Protein AF-A0A4S4E242-F1 (afdb_monomer_lite)

Structure (mmCIF, N/CA/C/O backbone):
data_AF-A0A4S4E242-F1
#
_entry.id   AF-A0A4S4E242-F1
#
loop_
_atom_site.group_PDB
_atom_site.id
_atom_site.type_symbol
_atom_site.label_atom_id
_atom_site.label_alt_id
_atom_site.label_comp_id
_atom_site.label_asym_id
_atom_site.label_entity_id
_atom_site.label_seq_id
_atom_site.pdbx_PDB_ins_code
_atom_site.Cartn_x
_atom_site.Cartn_y
_atom_site.Cartn_z
_atom_site.occupancy
_atom_site.B_iso_or_equiv
_atom_site.auth_seq_id
_atom_site.auth_comp_id
_atom_site.auth_asym_id
_atom_site.auth_atom_id
_atom_site.pdbx_PDB_model_num
ATOM 1 N N . MET A 1 1 ? -2.702 -24.642 8.932 1.00 32.56 1 MET A N 1
ATOM 2 C CA . MET A 1 1 ? -3.676 -24.188 7.920 1.00 32.56 1 MET A CA 1
ATOM 3 C C . MET A 1 1 ? -3.025 -24.317 6.558 1.00 32.56 1 MET A C 1
ATOM 5 O O . MET A 1 1 ? -1.928 -23.805 6.384 1.00 32.56 1 MET A O 1
ATOM 9 N N . TYR A 1 2 ? -3.635 -25.085 5.658 1.00 23.77 2 TYR A N 1
ATOM 10 C CA . TYR A 1 2 ? -3.209 -25.211 4.265 1.00 23.77 2 TYR A CA 1
ATOM 11 C C . TYR A 1 2 ? -4.000 -24.171 3.473 1.00 23.77 2 TYR A C 1
ATOM 13 O O . TYR A 1 2 ? -5.225 -24.256 3.424 1.00 23.77 2 TYR A O 1
ATOM 21 N N . PHE A 1 3 ? -3.320 -23.184 2.903 1.00 36.06 3 PHE A N 1
ATOM 22 C CA . PHE A 1 3 ? -3.942 -22.245 1.977 1.00 36.06 3 PHE A CA 1
ATOM 23 C C . PHE A 1 3 ? -4.037 -22.938 0.614 1.00 36.06 3 PHE A C 1
ATOM 25 O O . PHE A 1 3 ? -3.031 -23.424 0.093 1.00 36.06 3 PHE A O 1
ATOM 32 N N . GLY A 1 4 ? -5.253 -23.065 0.076 1.00 30.62 4 GLY A N 1
ATOM 33 C CA . GLY A 1 4 ? -5.456 -23.558 -1.287 1.00 30.62 4 GLY A CA 1
ATOM 34 C C . GLY A 1 4 ? -4.787 -22.627 -2.309 1.00 30.62 4 GLY A C 1
ATOM 35 O O . GLY A 1 4 ? -4.577 -21.451 -2.006 1.00 30.62 4 GLY A O 1
ATOM 36 N N . PRO A 1 5 ? -4.425 -23.126 -3.504 1.00 30.02 5 PRO A N 1
ATOM 37 C CA . PRO A 1 5 ? -3.738 -22.316 -4.502 1.00 30.02 5 PRO A CA 1
ATOM 38 C C . PRO A 1 5 ? -4.602 -21.102 -4.898 1.00 30.02 5 PRO A C 1
ATOM 40 O O . PRO A 1 5 ? -5.803 -21.272 -5.136 1.00 30.02 5 PRO A O 1
ATOM 43 N N . PRO A 1 6 ? -4.022 -19.889 -4.966 1.00 35.38 6 PRO A N 1
ATOM 44 C CA . PRO A 1 6 ? -4.751 -18.680 -5.338 1.00 35.38 6 PRO A CA 1
ATOM 45 C C . PRO A 1 6 ? -5.321 -18.803 -6.757 1.00 35.38 6 PRO A C 1
ATOM 47 O O . PRO A 1 6 ? -4.651 -19.290 -7.671 1.00 35.38 6 PRO A O 1
ATOM 50 N N . LYS A 1 7 ? -6.570 -18.367 -6.950 1.00 34.56 7 LYS A N 1
ATOM 51 C CA . LYS A 1 7 ? -7.233 -18.339 -8.262 1.00 34.56 7 LYS A CA 1
ATOM 52 C C . LYS A 1 7 ? -6.960 -16.998 -8.940 1.00 34.56 7 LYS A C 1
ATOM 54 O O . LYS A 1 7 ? -7.638 -16.018 -8.674 1.00 34.56 7 LYS A O 1
ATOM 59 N N . VAL A 1 8 ? -5.965 -16.932 -9.817 1.00 30.89 8 VAL A N 1
ATOM 60 C CA . VAL A 1 8 ? -5.626 -15.692 -10.536 1.00 30.89 8 VAL A CA 1
ATOM 61 C C . VAL A 1 8 ? -6.742 -15.334 -11.531 1.00 30.89 8 VAL A C 1
ATOM 63 O O . VAL A 1 8 ? -7.076 -16.140 -12.397 1.00 30.89 8 VAL A O 1
ATOM 66 N N . ILE A 1 9 ? -7.326 -14.137 -11.408 1.00 35.25 9 ILE A N 1
ATOM 67 C CA . ILE A 1 9 ? -8.249 -13.542 -12.390 1.00 35.25 9 ILE A CA 1
ATOM 68 C C . ILE A 1 9 ? -7.475 -12.461 -13.150 1.00 35.25 9 ILE A C 1
ATOM 70 O O . ILE A 1 9 ? -6.857 -11.600 -12.542 1.00 35.25 9 ILE A O 1
ATOM 74 N N . ILE A 1 10 ? -7.475 -12.509 -14.479 1.00 33.28 10 ILE A N 1
ATOM 75 C CA . ILE A 1 10 ? -6.698 -11.585 -15.316 1.00 33.28 10 ILE A CA 1
ATOM 76 C C . ILE A 1 10 ? -7.466 -10.263 -15.451 1.00 33.28 10 ILE A C 1
ATOM 78 O O . ILE A 1 10 ? -8.589 -10.254 -15.953 1.00 33.28 10 ILE A O 1
ATOM 82 N N . LEU A 1 11 ? -6.859 -9.151 -15.030 1.00 35.91 11 LEU A N 1
ATOM 83 C CA . LEU A 1 11 ? -7.280 -7.791 -15.379 1.00 35.91 11 LEU A CA 1
ATOM 84 C C . LEU A 1 11 ? -6.125 -7.134 -16.153 1.00 35.91 11 LEU A C 1
ATOM 86 O O . LEU A 1 11 ? -4.988 -7.181 -15.702 1.00 35.91 11 LEU A O 1
ATOM 90 N N . ASP A 1 12 ? -6.404 -6.567 -17.322 1.00 38.12 12 ASP A N 1
ATOM 91 C CA . ASP A 1 12 ? -5.432 -5.957 -18.248 1.00 38.12 12 ASP A CA 1
ATOM 92 C C . ASP A 1 12 ? -5.400 -4.439 -17.956 1.00 38.12 12 ASP A C 1
ATOM 94 O O . ASP A 1 12 ? -6.453 -3.810 -18.128 1.00 38.12 12 ASP A O 1
ATOM 98 N N . PRO A 1 13 ? -4.327 -3.849 -17.363 1.00 47.50 13 PRO A N 1
ATOM 99 C CA . PRO A 1 13 ? -3.034 -3.634 -18.043 1.00 47.50 13 PRO A CA 1
ATOM 100 C C . PRO A 1 13 ? -1.782 -3.659 -17.116 1.00 47.50 13 PRO A C 1
ATOM 102 O O . PRO A 1 13 ? -1.701 -2.907 -16.140 1.00 47.50 13 PRO A O 1
ATOM 105 N N . SER A 1 14 ? -0.744 -4.451 -17.417 1.00 52.75 14 SER A N 1
ATOM 106 C CA . SER A 1 14 ? 0.554 -4.284 -16.729 1.00 52.75 14 SER A CA 1
ATOM 107 C C . SER A 1 14 ? 1.374 -3.137 -17.316 1.00 52.75 14 SER A C 1
ATOM 109 O O . SER A 1 14 ? 1.283 -2.821 -18.500 1.00 52.75 14 SER A O 1
ATOM 111 N N . LEU A 1 15 ? 2.196 -2.520 -16.468 1.00 60.75 15 LEU A N 1
ATOM 112 C CA . LEU A 1 15 ? 3.118 -1.447 -16.825 1.00 60.75 15 LEU A CA 1
ATOM 113 C C . LEU A 1 15 ? 4.521 -1.900 -16.401 1.00 60.75 15 LEU A C 1
ATOM 115 O O . LEU A 1 15 ? 4.711 -2.295 -15.245 1.00 60.75 15 LEU A O 1
ATOM 119 N N . HIS A 1 16 ? 5.488 -1.853 -17.319 1.00 67.75 16 HIS A N 1
ATOM 120 C CA . HIS A 1 16 ? 6.906 -2.134 -17.051 1.00 67.75 16 HIS A CA 1
ATOM 121 C C . HIS A 1 16 ? 7.755 -0.890 -17.306 1.00 67.75 16 HIS A C 1
ATOM 123 O O . HIS A 1 16 ? 7.412 -0.063 -18.150 1.00 67.75 16 HIS A O 1
ATOM 129 N N . LEU A 1 17 ? 8.864 -0.739 -16.576 1.00 66.19 17 LEU A N 1
ATOM 130 C CA . LEU A 1 17 ? 9.788 0.371 -16.802 1.00 66.19 17 LEU A CA 1
ATOM 131 C C . LEU A 1 17 ? 10.860 -0.051 -17.809 1.00 66.19 17 LEU A C 1
ATOM 133 O O . LEU A 1 17 ? 11.724 -0.867 -17.493 1.00 66.19 17 LEU A O 1
ATOM 137 N N . GLY A 1 18 ? 10.810 0.522 -19.008 1.00 73.56 18 GLY A N 1
ATOM 138 C CA . GLY A 1 18 ? 11.847 0.389 -20.022 1.00 73.56 18 GLY A CA 1
ATOM 139 C C . GLY A 1 18 ? 12.988 1.382 -19.796 1.00 73.56 18 GLY A C 1
ATOM 140 O O . GLY A 1 18 ? 12.765 2.510 -19.350 1.00 73.56 18 GLY A O 1
ATOM 141 N N . VAL A 1 19 ? 14.212 0.959 -20.120 1.00 80.06 19 VAL A N 1
ATOM 142 C CA . VAL A 1 19 ? 15.430 1.778 -20.038 1.00 80.06 19 VAL A CA 1
ATOM 143 C C . VAL A 1 19 ? 16.134 1.757 -21.391 1.00 80.06 19 VAL A C 1
ATOM 145 O O . VAL A 1 19 ? 16.350 0.686 -21.955 1.00 80.06 19 VAL A O 1
ATOM 148 N N . ILE A 1 20 ? 16.490 2.932 -21.905 1.00 83.25 20 ILE A N 1
ATOM 149 C CA . ILE A 1 20 ? 17.335 3.109 -23.093 1.00 83.25 20 ILE A CA 1
ATOM 150 C C . ILE A 1 20 ? 18.605 3.835 -22.662 1.00 83.25 20 ILE A C 1
ATOM 152 O O . ILE A 1 20 ? 18.527 4.857 -21.979 1.00 83.25 20 ILE A O 1
ATOM 156 N N . GLU A 1 21 ? 19.761 3.316 -23.064 1.00 88.69 21 GLU A N 1
ATOM 157 C CA . GLU A 1 21 ? 21.037 4.026 -22.965 1.00 88.69 21 GLU A CA 1
ATOM 158 C C . GLU A 1 21 ? 21.240 4.875 -24.223 1.00 88.69 21 GLU A C 1
ATOM 160 O O . GLU A 1 21 ? 21.059 4.396 -25.342 1.00 88.69 21 GLU A O 1
ATOM 165 N N . ASN A 1 22 ? 21.581 6.145 -24.028 1.00 86.50 22 ASN A N 1
ATOM 166 C CA . ASN A 1 22 ? 21.815 7.114 -25.089 1.00 86.50 22 ASN A CA 1
ATOM 167 C C . ASN A 1 22 ? 23.319 7.243 -25.378 1.00 86.50 22 ASN A C 1
ATOM 169 O O . ASN A 1 22 ? 24.157 7.028 -24.499 1.00 86.50 22 ASN A O 1
ATOM 173 N N . ASP A 1 23 ? 23.663 7.681 -26.591 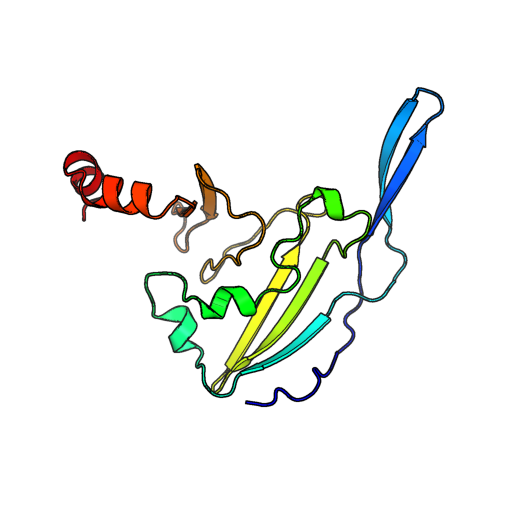1.00 91.75 23 ASP A N 1
ATOM 174 C CA . ASP A 1 23 ? 25.056 7.836 -27.047 1.00 91.75 23 ASP A CA 1
ATOM 175 C C . ASP A 1 23 ? 25.884 8.839 -26.215 1.00 91.75 23 ASP A C 1
ATOM 177 O O . ASP A 1 23 ? 27.114 8.829 -26.252 1.00 91.75 23 ASP A O 1
ATOM 181 N N . ASP A 1 24 ? 25.227 9.715 -25.454 1.00 92.00 24 ASP A N 1
ATOM 182 C CA . ASP A 1 24 ? 25.848 10.712 -24.577 1.00 92.00 24 ASP A CA 1
ATOM 183 C C . ASP A 1 24 ? 26.086 10.209 -23.138 1.00 92.00 24 ASP A C 1
ATOM 185 O O . ASP A 1 24 ? 26.376 11.008 -22.245 1.00 92.00 24 ASP A O 1
ATOM 189 N N . ASN A 1 25 ? 25.997 8.892 -22.909 1.00 86.56 25 ASN A N 1
ATOM 190 C CA . ASN A 1 25 ? 26.047 8.233 -21.597 1.00 86.56 25 ASN A CA 1
ATOM 191 C C . ASN A 1 25 ? 24.900 8.622 -20.646 1.00 86.56 25 ASN A C 1
ATOM 193 O O . ASN A 1 25 ? 25.022 8.452 -19.429 1.00 86.56 25 ASN A O 1
ATOM 197 N N . THR A 1 26 ? 23.786 9.146 -21.160 1.00 78.62 26 THR A N 1
ATOM 198 C CA . THR A 1 26 ? 22.559 9.312 -20.371 1.00 78.62 26 THR A CA 1
ATOM 199 C C . THR A 1 26 ? 21.637 8.101 -20.520 1.00 78.62 26 THR A C 1
ATOM 201 O O . THR A 1 26 ? 21.751 7.322 -21.464 1.00 78.62 26 THR A O 1
ATOM 204 N N . SER A 1 27 ? 20.702 7.931 -19.583 1.00 83.19 27 SER A N 1
ATOM 205 C CA . SER A 1 27 ? 19.647 6.918 -19.684 1.00 83.19 27 SER A CA 1
ATOM 206 C C . SER A 1 27 ? 18.279 7.587 -19.755 1.00 83.19 27 SER A C 1
ATOM 208 O O . SER A 1 27 ? 17.995 8.527 -19.011 1.00 83.19 27 SER A O 1
ATOM 210 N N . SER A 1 28 ? 17.416 7.097 -20.638 1.00 76.06 28 SER A N 1
ATOM 211 C CA . SER A 1 28 ? 16.010 7.491 -20.731 1.00 76.06 28 SER A CA 1
ATOM 212 C C . SER A 1 28 ? 15.109 6.366 -20.237 1.00 76.06 28 SER A C 1
ATOM 214 O O . SER A 1 28 ? 15.335 5.196 -20.541 1.00 76.06 28 SER A O 1
ATOM 216 N N . PHE A 1 29 ? 14.082 6.736 -19.475 1.00 76.00 29 PHE A N 1
ATOM 217 C CA . PHE A 1 29 ? 13.099 5.812 -18.919 1.00 76.00 29 PHE A CA 1
ATOM 218 C C . PHE A 1 29 ? 11.757 6.020 -19.611 1.00 76.00 29 PHE A C 1
ATOM 220 O O . PHE A 1 29 ? 11.341 7.160 -19.824 1.00 76.00 29 PHE A O 1
ATOM 227 N N . PHE A 1 30 ? 11.065 4.935 -19.938 1.00 71.69 30 PHE A N 1
ATOM 228 C CA . PHE A 1 30 ? 9.721 4.985 -20.507 1.00 71.69 30 PHE A CA 1
ATOM 229 C C . PHE A 1 30 ? 8.851 3.886 -19.906 1.00 71.69 30 PHE A C 1
ATOM 231 O O . PHE A 1 30 ? 9.350 2.871 -19.426 1.00 71.69 30 PHE A O 1
ATOM 238 N N . VAL A 1 31 ? 7.539 4.094 -19.920 1.00 74.81 31 VAL A N 1
ATOM 239 C CA . VAL A 1 31 ? 6.586 3.065 -19.507 1.00 74.81 31 VAL A CA 1
ATOM 240 C C . VAL A 1 31 ? 6.258 2.217 -20.729 1.00 74.81 31 VAL A C 1
ATOM 242 O O . VAL A 1 31 ? 5.745 2.734 -21.720 1.00 74.81 31 VAL A O 1
ATOM 245 N N . ASP A 1 32 ? 6.595 0.933 -20.669 1.00 71.62 32 ASP A N 1
ATOM 246 C CA . ASP A 1 32 ? 6.253 -0.037 -21.701 1.00 71.62 32 ASP A CA 1
ATOM 247 C C . ASP A 1 32 ? 4.830 -0.563 -21.462 1.00 71.62 32 ASP A C 1
ATOM 249 O O . ASP A 1 32 ? 4.572 -1.302 -20.507 1.00 71.62 32 ASP A O 1
ATOM 253 N N . CYS A 1 33 ? 3.905 -0.148 -22.329 1.00 69.19 33 CYS A N 1
ATOM 254 C CA . CYS A 1 33 ? 2.504 -0.569 -22.342 1.00 69.19 33 CYS A CA 1
ATOM 255 C C . CYS A 1 33 ? 2.310 -1.699 -23.366 1.00 69.19 33 CYS A C 1
ATOM 257 O O . CYS A 1 33 ? 1.629 -1.528 -24.376 1.00 69.19 33 CYS A O 1
ATOM 259 N N . ASN A 1 34 ? 2.945 -2.846 -23.135 1.00 67.94 34 ASN A N 1
ATOM 260 C CA . ASN A 1 34 ? 2.978 -3.970 -24.079 1.00 67.94 34 ASN A CA 1
ATOM 261 C C . ASN A 1 34 ? 1.806 -4.964 -23.936 1.00 67.94 34 ASN A C 1
ATOM 263 O O . ASN A 1 34 ? 1.879 -6.063 -24.487 1.00 67.94 34 ASN A O 1
ATOM 267 N N . ASN A 1 35 ? 0.745 -4.610 -23.199 1.00 63.38 35 ASN A N 1
ATOM 268 C CA . ASN A 1 35 ? -0.361 -5.509 -22.833 1.00 63.38 35 ASN A CA 1
ATOM 269 C C . ASN A 1 35 ? 0.109 -6.844 -22.207 1.00 63.38 35 ASN A C 1
ATOM 271 O O . ASN A 1 35 ? -0.563 -7.868 -22.336 1.00 63.38 35 ASN A O 1
ATOM 275 N N . ALA A 1 36 ? 1.276 -6.875 -21.550 1.00 62.31 36 ALA A N 1
ATOM 276 C CA . ALA A 1 36 ? 1.659 -8.027 -20.742 1.00 62.31 36 ALA A CA 1
ATOM 277 C C . ALA A 1 36 ? 0.745 -8.146 -19.509 1.00 62.31 36 ALA A C 1
ATOM 279 O O . ALA A 1 36 ? 0.136 -7.168 -19.065 1.00 62.31 36 ALA A O 1
ATOM 280 N N . GLU A 1 37 ? 0.673 -9.347 -18.938 1.00 56.34 37 GLU A N 1
ATOM 281 C CA . GLU A 1 37 ? -0.236 -9.685 -17.838 1.00 56.34 37 GLU A CA 1
ATOM 282 C C . GLU A 1 37 ? 0.011 -8.834 -16.580 1.00 56.34 37 GLU A C 1
ATOM 284 O O . GLU A 1 37 ? 1.139 -8.733 -16.088 1.00 56.34 37 GLU A O 1
ATOM 289 N N . ALA A 1 38 ? -1.047 -8.225 -16.029 1.00 63.75 38 ALA A N 1
ATOM 290 C CA . ALA A 1 38 ? -0.964 -7.520 -14.751 1.00 63.75 38 ALA A CA 1
ATOM 291 C C . ALA A 1 38 ? -0.815 -8.503 -13.591 1.00 63.75 38 ALA A C 1
ATOM 293 O O . ALA A 1 38 ? -1.379 -9.599 -13.591 1.00 63.75 38 ALA A O 1
ATOM 294 N N . HIS A 1 39 ? -0.092 -8.083 -12.553 1.00 72.06 39 HIS A N 1
ATOM 295 C CA . HIS A 1 39 ? 0.031 -8.890 -11.350 1.00 72.06 39 HIS A CA 1
ATOM 296 C C . HIS A 1 39 ? -1.246 -8.756 -10.517 1.00 72.06 39 HIS A C 1
ATOM 298 O O . HIS A 1 39 ? -1.403 -7.830 -9.718 1.00 72.06 39 HIS A O 1
ATOM 304 N N . PHE A 1 40 ? -2.166 -9.690 -10.742 1.00 75.56 40 PHE A N 1
ATOM 305 C CA . PHE A 1 40 ? -3.412 -9.809 -10.002 1.00 75.56 40 PHE A CA 1
ATOM 306 C C . PHE A 1 40 ? -3.365 -11.003 -9.049 1.00 75.56 40 PHE A C 1
ATOM 308 O O . PHE A 1 40 ? -3.000 -12.112 -9.437 1.00 75.56 40 PHE A O 1
ATOM 315 N N . ILE A 1 41 ? -3.764 -10.786 -7.799 1.00 81.62 41 ILE A N 1
ATOM 316 C CA . ILE A 1 41 ? -3.815 -11.824 -6.769 1.00 81.62 41 ILE A CA 1
ATOM 317 C C . ILE A 1 41 ? -5.243 -11.919 -6.240 1.00 81.62 41 ILE A C 1
ATOM 319 O O . ILE A 1 41 ? -5.834 -10.921 -5.840 1.00 81.62 41 ILE A O 1
ATOM 323 N N . HIS A 1 42 ? -5.790 -13.130 -6.194 1.00 84.12 42 HIS A N 1
ATOM 324 C CA . HIS A 1 42 ? -7.001 -13.419 -5.428 1.00 84.12 42 HIS A CA 1
ATOM 325 C C . HIS A 1 42 ? -6.634 -14.243 -4.203 1.00 84.12 42 HIS A C 1
ATOM 327 O O . HIS A 1 42 ? -5.891 -15.225 -4.312 1.00 84.12 42 HIS A O 1
ATOM 333 N N . SER A 1 43 ? -7.156 -13.855 -3.048 1.00 85.19 43 SER A N 1
ATOM 334 C CA . SER A 1 43 ? -6.988 -14.584 -1.797 1.00 85.19 43 SER A CA 1
ATOM 335 C C . SER A 1 43 ? -8.300 -14.640 -1.024 1.00 85.19 43 SER A C 1
ATOM 337 O O . SER A 1 43 ? -9.211 -13.842 -1.233 1.00 85.19 43 SER A O 1
ATOM 339 N N . VAL A 1 44 ? -8.405 -15.619 -0.131 1.00 89.62 44 VAL A N 1
ATOM 340 C CA . VAL A 1 44 ? -9.564 -15.805 0.744 1.00 89.62 44 VAL A CA 1
ATOM 341 C C . VAL A 1 44 ? -9.049 -15.902 2.171 1.00 89.62 44 VAL A C 1
ATOM 343 O O . VAL A 1 44 ? -8.106 -16.652 2.435 1.00 89.62 44 VAL A O 1
ATOM 346 N N . VAL A 1 45 ? -9.654 -15.136 3.075 1.00 87.19 45 VAL A N 1
ATOM 347 C CA . VAL A 1 45 ? -9.343 -15.123 4.505 1.00 87.19 45 VAL A CA 1
ATOM 348 C C . VAL A 1 45 ? -10.632 -15.413 5.270 1.00 87.19 45 VAL 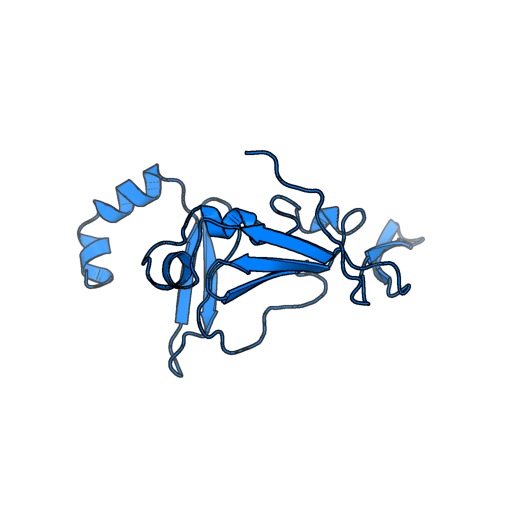A C 1
ATOM 350 O O . VAL A 1 45 ? -11.580 -14.634 5.243 1.00 87.19 45 VAL A O 1
ATOM 353 N N . ASP A 1 46 ? -10.673 -16.560 5.944 1.00 90.44 46 ASP A N 1
ATOM 354 C CA . ASP A 1 46 ? -11.875 -17.121 6.578 1.00 90.44 46 ASP A CA 1
ATOM 355 C C . ASP A 1 46 ? -12.038 -16.737 8.057 1.00 90.44 46 ASP A C 1
ATOM 357 O O . ASP A 1 46 ? -12.983 -17.171 8.714 1.00 90.44 46 ASP A O 1
ATOM 361 N N . ASN A 1 47 ? -11.128 -15.919 8.586 1.00 90.38 47 ASN A N 1
ATOM 362 C CA . ASN A 1 47 ? -11.074 -15.534 9.994 1.00 90.38 47 ASN A CA 1
ATOM 363 C C . ASN A 1 47 ? -11.020 -14.012 10.222 1.00 90.38 47 ASN A C 1
ATOM 365 O O . ASN A 1 47 ? -10.652 -13.585 11.314 1.00 90.38 47 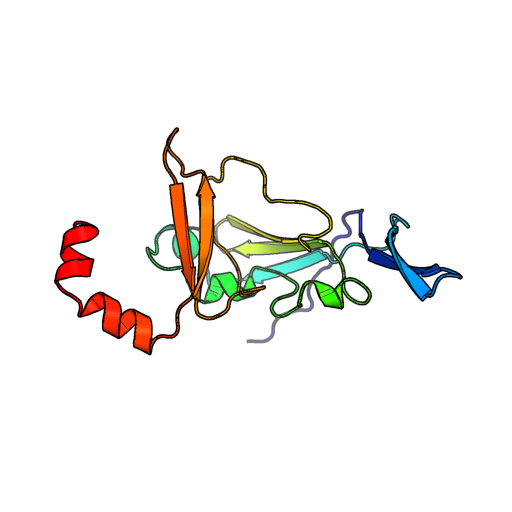ASN A O 1
ATOM 369 N N . VAL A 1 48 ? -11.337 -13.205 9.204 1.00 90.94 48 VAL A N 1
ATOM 370 C CA . VAL A 1 48 ? -11.284 -11.734 9.256 1.00 90.94 48 VAL A CA 1
ATOM 371 C C . VAL A 1 48 ? -12.563 -11.154 8.661 1.00 90.94 48 VAL A C 1
ATOM 373 O O . VAL A 1 48 ? -12.988 -11.557 7.576 1.00 90.94 48 VAL A O 1
ATOM 376 N N . THR A 1 49 ? -13.161 -10.203 9.369 1.00 92.44 49 THR A N 1
ATOM 377 C CA . THR A 1 49 ? -14.309 -9.401 8.928 1.00 92.44 49 THR A CA 1
ATOM 378 C C . THR A 1 49 ? -13.864 -8.029 8.421 1.00 92.44 49 THR A C 1
ATOM 380 O O . THR A 1 49 ? -12.734 -7.589 8.645 1.00 92.44 49 THR A O 1
ATOM 383 N N . VAL A 1 50 ? -14.760 -7.309 7.751 1.00 88.38 50 VAL A N 1
ATOM 384 C CA . VAL A 1 50 ? -14.540 -5.911 7.354 1.00 88.38 50 VAL A CA 1
ATOM 385 C C . VAL A 1 50 ? -14.285 -5.027 8.582 1.00 88.38 50 VAL A C 1
ATOM 387 O O . VAL A 1 50 ? -13.389 -4.179 8.558 1.00 88.38 50 VAL A O 1
ATOM 390 N N . ASN A 1 51 ? -15.014 -5.249 9.678 1.00 88.88 51 ASN A N 1
ATOM 391 C CA . ASN A 1 51 ? -14.866 -4.457 10.901 1.00 88.88 51 ASN A CA 1
ATOM 392 C C . ASN A 1 51 ? -13.506 -4.664 11.577 1.00 88.88 51 ASN A C 1
ATOM 394 O O . ASN A 1 51 ? -12.934 -3.699 12.077 1.00 88.88 51 ASN A O 1
ATOM 398 N N . ASP A 1 52 ? -12.921 -5.864 11.491 1.00 87.69 52 ASP A N 1
ATOM 399 C CA . ASP A 1 52 ? -11.565 -6.128 12.000 1.00 87.69 52 ASP A CA 1
ATOM 400 C C . ASP A 1 52 ? -10.487 -5.254 11.324 1.00 87.69 52 ASP A C 1
ATOM 402 O O . ASP A 1 52 ? -9.386 -5.102 11.854 1.00 87.69 52 ASP A O 1
ATOM 406 N N . ILE A 1 53 ? -10.787 -4.666 10.158 1.00 86.62 53 ILE A N 1
ATOM 407 C CA . ILE A 1 53 ? -9.904 -3.758 9.407 1.00 86.62 53 ILE A CA 1
ATOM 408 C C . ILE A 1 53 ? -10.256 -2.281 9.658 1.00 86.62 53 ILE A C 1
ATOM 410 O O . ILE A 1 53 ? -9.364 -1.422 9.697 1.00 86.62 53 ILE A O 1
ATOM 414 N N . LEU A 1 54 ? -11.548 -1.963 9.780 1.00 85.94 54 LEU A N 1
ATOM 415 C CA . LEU A 1 54 ? -12.034 -0.583 9.858 1.00 85.94 54 LEU A CA 1
ATOM 416 C C . LEU A 1 54 ? -12.085 -0.030 11.287 1.00 85.94 54 LEU A C 1
ATOM 418 O O . LEU A 1 54 ? -11.680 1.116 11.476 1.00 85.94 54 LEU A O 1
ATOM 422 N N . ASP A 1 55 ? -12.517 -0.823 12.269 1.00 86.25 55 ASP A N 1
ATOM 423 C CA . ASP A 1 55 ? -12.737 -0.370 13.651 1.00 86.25 55 ASP A CA 1
ATOM 424 C C . ASP A 1 55 ? -11.447 -0.020 14.419 1.00 86.25 55 ASP A C 1
ATOM 426 O O . ASP A 1 55 ? -11.462 0.930 15.209 1.00 86.25 55 ASP A O 1
ATOM 430 N N . PRO A 1 56 ? -10.314 -0.732 14.235 1.00 83.31 56 PRO A N 1
ATOM 431 C CA . PRO A 1 56 ? -9.100 -0.424 14.979 1.00 83.31 56 PRO A CA 1
ATOM 432 C C . PRO A 1 56 ? -8.539 0.972 14.678 1.00 83.31 56 PRO A C 1
ATOM 434 O O . PRO A 1 56 ? -8.414 1.399 13.524 1.00 83.31 56 PRO A O 1
ATOM 437 N N . VAL A 1 57 ? -8.117 1.658 15.746 1.00 78.25 57 VAL A N 1
ATOM 438 C CA . VAL A 1 57 ? -7.436 2.961 15.667 1.00 78.25 57 VAL A CA 1
ATOM 439 C C . VAL A 1 57 ? -6.104 2.824 14.920 1.00 78.25 57 VAL A C 1
ATOM 441 O O . VAL A 1 57 ? -5.817 3.589 14.000 1.00 78.25 57 VAL A O 1
ATOM 444 N N . TYR A 1 58 ? -5.311 1.810 15.274 1.00 75.69 58 TYR A N 1
ATOM 445 C CA . TYR A 1 58 ? -4.053 1.483 14.603 1.00 75.69 58 TYR A CA 1
ATOM 446 C C . TYR A 1 58 ? -4.279 0.515 13.444 1.00 75.69 58 TYR A C 1
ATOM 448 O O . TYR A 1 58 ? -5.158 -0.339 13.513 1.00 75.69 58 TYR A O 1
ATOM 456 N N . VAL A 1 59 ? -3.448 0.612 12.400 1.00 75.31 59 VAL A N 1
ATOM 457 C CA . VAL A 1 59 ? -3.511 -0.291 11.241 1.00 75.31 59 VAL A CA 1
ATOM 458 C C . VAL A 1 59 ? -3.245 -1.736 11.696 1.00 75.31 59 VAL A C 1
ATOM 460 O O . VAL A 1 59 ? -2.136 -2.027 12.155 1.00 75.31 59 VAL A O 1
ATOM 463 N N . PRO A 1 60 ? -4.220 -2.655 11.565 1.00 81.75 60 PRO A N 1
ATOM 464 C CA . PRO A 1 60 ? -4.047 -4.043 11.981 1.00 81.75 60 PRO A CA 1
ATOM 465 C C . PRO A 1 60 ? -2.948 -4.741 11.180 1.00 81.75 60 PRO A C 1
ATOM 467 O O . PRO A 1 60 ? -2.845 -4.560 9.969 1.00 81.75 60 PRO A O 1
ATOM 470 N N . HIS A 1 61 ? -2.163 -5.609 11.824 1.00 81.50 61 HIS A N 1
ATOM 471 C CA . HIS A 1 61 ? -1.039 -6.289 11.165 1.00 81.50 61 HIS A CA 1
ATOM 472 C C . HIS A 1 61 ? -1.467 -7.119 9.938 1.00 81.50 61 HIS A C 1
ATOM 474 O O . HIS A 1 61 ? -0.690 -7.267 8.997 1.00 81.50 61 HIS A O 1
ATOM 480 N N . ILE A 1 62 ? -2.711 -7.617 9.912 1.00 82.44 62 ILE A N 1
ATOM 481 C CA . ILE A 1 62 ? -3.259 -8.355 8.766 1.00 82.44 62 ILE A CA 1
ATOM 482 C C . ILE A 1 62 ? -3.302 -7.510 7.489 1.00 82.44 62 ILE A C 1
ATOM 484 O O . ILE A 1 62 ? -3.045 -8.041 6.412 1.00 82.44 62 ILE A O 1
ATOM 488 N N . VAL A 1 63 ? -3.535 -6.197 7.609 1.00 83.19 63 VAL A N 1
ATOM 489 C CA . VAL A 1 63 ? -3.635 -5.266 6.476 1.00 83.19 63 VAL A CA 1
ATOM 490 C C . VAL A 1 63 ? -2.374 -5.305 5.624 1.00 83.19 63 VAL A C 1
ATOM 492 O O . VAL A 1 63 ? -2.465 -5.224 4.406 1.00 83.19 63 VAL A O 1
ATOM 495 N N . ASN A 1 64 ? -1.209 -5.532 6.234 1.00 81.75 64 ASN A N 1
ATOM 496 C CA . ASN A 1 64 ? 0.051 -5.660 5.511 1.00 81.75 64 ASN A CA 1
ATOM 497 C C . ASN A 1 64 ? 0.001 -6.771 4.456 1.00 81.75 64 ASN A C 1
ATOM 499 O O . ASN A 1 64 ? 0.516 -6.583 3.364 1.00 81.75 64 ASN A O 1
ATOM 503 N N . PHE A 1 65 ? -0.655 -7.897 4.736 1.00 84.31 65 PHE A N 1
ATOM 504 C CA . PHE A 1 65 ? -0.746 -9.038 3.817 1.00 84.31 65 PHE A CA 1
ATOM 505 C C . PHE A 1 65 ? -1.853 -8.896 2.766 1.00 84.31 65 PHE A C 1
ATOM 507 O O . PHE A 1 65 ? -1.967 -9.737 1.875 1.00 84.31 65 PHE A O 1
ATOM 514 N N . LEU A 1 66 ? -2.668 -7.843 2.858 1.00 85.88 66 LEU A N 1
ATOM 515 C CA . LEU A 1 66 ? -3.745 -7.569 1.909 1.00 85.88 66 LEU A CA 1
ATOM 516 C C . LEU A 1 66 ? -3.275 -6.757 0.690 1.00 85.88 66 LEU A C 1
ATOM 518 O O . LEU A 1 66 ? -4.054 -6.538 -0.235 1.00 85.88 66 LEU A O 1
ATOM 522 N N . PHE A 1 67 ? -2.008 -6.326 0.677 1.00 85.00 67 PHE A N 1
ATOM 523 C CA . PHE A 1 67 ? -1.381 -5.624 -0.443 1.00 85.00 67 PHE A CA 1
ATOM 524 C C . PHE A 1 67 ? -0.352 -6.516 -1.158 1.00 85.00 67 PHE A C 1
ATOM 526 O O . PHE A 1 67 ? 0.467 -7.160 -0.494 1.00 85.00 67 PHE A O 1
ATOM 533 N N . PRO A 1 68 ? -0.325 -6.520 -2.503 1.00 81.00 68 PRO A N 1
ATOM 534 C CA . PRO A 1 68 ? 0.706 -7.209 -3.271 1.00 81.00 68 PRO A CA 1
ATOM 535 C C . PRO A 1 68 ? 2.033 -6.427 -3.251 1.00 81.00 68 PRO A C 1
ATOM 537 O O . PRO A 1 68 ? 2.071 -5.245 -2.913 1.00 81.00 68 PRO A O 1
ATOM 540 N N . LEU A 1 69 ? 3.136 -7.065 -3.663 1.00 78.19 69 LEU A N 1
ATOM 541 C CA . LEU A 1 69 ? 4.458 -6.427 -3.840 1.00 78.19 69 LEU A CA 1
ATOM 542 C C . LEU A 1 69 ? 5.039 -5.742 -2.580 1.00 78.19 69 LEU A C 1
ATOM 544 O O . LEU A 1 69 ? 5.814 -4.789 -2.680 1.00 78.19 69 LEU A O 1
ATOM 548 N N . ASN A 1 70 ? 4.711 -6.229 -1.381 1.00 78.06 70 ASN A N 1
ATOM 549 C CA . ASN A 1 70 ? 5.342 -5.740 -0.154 1.00 78.06 70 ASN A CA 1
ATOM 550 C C . ASN A 1 70 ? 6.869 -5.882 -0.204 1.00 78.06 70 ASN A C 1
ATOM 552 O O . ASN A 1 70 ? 7.394 -6.937 -0.552 1.00 78.06 70 ASN A O 1
ATOM 556 N N . GLY A 1 71 ? 7.569 -4.821 0.199 1.00 72.69 71 GLY A N 1
ATOM 557 C CA . GLY A 1 71 ? 9.032 -4.786 0.238 1.00 72.69 71 GLY A CA 1
ATOM 558 C C . GLY A 1 71 ? 9.710 -4.497 -1.104 1.00 72.69 71 GLY A C 1
ATOM 559 O O . GLY A 1 71 ? 10.924 -4.328 -1.108 1.00 72.69 71 GLY A O 1
ATOM 560 N N . VAL A 1 72 ? 8.962 -4.387 -2.208 1.00 77.88 72 VAL A N 1
ATOM 561 C CA . VAL A 1 72 ? 9.512 -3.970 -3.508 1.00 77.88 72 VAL A CA 1
ATOM 562 C C . VAL A 1 72 ? 9.779 -2.464 -3.500 1.00 77.88 72 VAL A C 1
ATOM 564 O O . VAL A 1 72 ? 8.900 -1.667 -3.160 1.00 77.88 72 VAL A O 1
ATOM 567 N N . LEU A 1 73 ? 10.997 -2.070 -3.870 1.00 78.31 73 LEU A N 1
ATOM 568 C CA . LEU A 1 73 ? 11.429 -0.676 -3.951 1.00 78.31 73 LEU A CA 1
ATOM 569 C C . LEU A 1 73 ? 11.124 -0.073 -5.326 1.00 78.31 73 LEU A C 1
ATOM 571 O O . LEU A 1 73 ? 11.118 -0.760 -6.345 1.00 78.31 73 LEU A O 1
ATOM 575 N N . ASN A 1 74 ? 10.954 1.252 -5.384 1.00 70.38 74 ASN A N 1
ATOM 576 C CA . ASN A 1 74 ? 10.612 1.945 -6.635 1.00 70.38 74 ASN A CA 1
ATOM 577 C C . ASN A 1 74 ? 11.616 1.693 -7.782 1.00 70.38 74 ASN A C 1
ATOM 579 O O . ASN A 1 74 ? 11.208 1.621 -8.938 1.00 70.38 74 ASN A O 1
ATOM 583 N N . HIS A 1 75 ? 12.915 1.539 -7.497 1.00 73.06 75 HIS A N 1
ATOM 584 C CA . HIS A 1 75 ? 13.925 1.296 -8.539 1.00 73.06 75 HIS A CA 1
ATOM 585 C C . HIS A 1 75 ? 13.903 -0.139 -9.093 1.00 73.06 75 HIS A C 1
ATOM 587 O O . HIS A 1 75 ? 14.485 -0.397 -10.142 1.00 73.06 75 HIS A O 1
ATOM 593 N N . GLU A 1 76 ? 13.215 -1.074 -8.433 1.00 77.00 76 GLU A N 1
ATOM 594 C CA . GLU A 1 76 ? 13.061 -2.451 -8.918 1.00 77.00 76 GLU A CA 1
ATOM 595 C C . GLU A 1 76 ? 11.994 -2.575 -10.021 1.00 77.00 76 GLU A C 1
ATOM 597 O O . GLU A 1 76 ? 11.844 -3.650 -10.603 1.00 77.00 76 GLU A O 1
ATOM 602 N N . GLY A 1 77 ? 11.294 -1.483 -10.358 1.00 71.75 77 GLY A N 1
ATOM 603 C CA . GLY A 1 77 ? 10.247 -1.419 -11.389 1.00 71.75 77 GLY A CA 1
ATOM 604 C C . GLY A 1 77 ? 10.687 -1.766 -12.820 1.00 71.75 77 GLY A C 1
ATOM 605 O O . GLY A 1 77 ? 9.846 -1.916 -13.700 1.00 71.75 77 GLY A O 1
ATOM 606 N N . VAL A 1 78 ? 11.993 -1.929 -13.053 1.00 73.44 78 VAL A N 1
ATOM 607 C CA . VAL A 1 78 ? 12.556 -2.493 -14.296 1.00 73.44 78 VAL A CA 1
ATOM 608 C C . VAL A 1 78 ? 12.386 -4.014 -14.396 1.00 73.44 78 VAL A C 1
ATOM 610 O O . VAL A 1 78 ? 12.434 -4.578 -15.481 1.00 73.44 78 VAL A O 1
ATOM 613 N N . SER A 1 79 ? 12.211 -4.693 -13.259 1.00 74.88 79 SER A N 1
ATOM 614 C CA . SER A 1 79 ? 12.136 -6.161 -13.161 1.00 74.88 79 SER A CA 1
ATOM 615 C C . SER A 1 79 ? 10.889 -6.663 -12.432 1.00 74.88 79 SER A C 1
ATOM 617 O O . SER A 1 79 ? 10.591 -7.858 -12.445 1.00 74.88 79 SER A O 1
ATOM 619 N N . LYS A 1 80 ? 10.174 -5.760 -11.758 1.00 78.44 80 LYS A N 1
ATOM 620 C CA . LYS A 1 80 ? 8.946 -6.026 -11.012 1.00 78.44 80 LYS A CA 1
ATOM 621 C C . LYS A 1 80 ? 7.789 -5.238 -11.631 1.00 78.44 80 LYS A C 1
ATOM 623 O O . LYS A 1 80 ? 8.032 -4.158 -12.167 1.00 78.44 80 LYS A O 1
ATOM 628 N N . PRO A 1 81 ? 6.542 -5.729 -11.518 1.00 76.81 81 PRO A N 1
ATOM 629 C CA . PRO A 1 81 ? 5.375 -5.006 -12.015 1.00 76.81 81 PRO A CA 1
ATOM 630 C C . PRO A 1 81 ? 5.279 -3.604 -11.400 1.00 76.81 81 PRO A C 1
ATOM 632 O O . PRO A 1 81 ? 5.469 -3.449 -10.191 1.00 76.81 81 PRO A O 1
ATOM 635 N N . LEU A 1 82 ? 4.951 -2.590 -12.209 1.00 76.75 82 LEU A N 1
ATOM 636 C CA . LEU A 1 82 ? 4.735 -1.222 -11.716 1.00 76.75 82 LEU A CA 1
ATOM 637 C C . LEU A 1 82 ? 3.348 -1.029 -11.091 1.00 76.75 82 LEU A C 1
ATOM 639 O O . LEU A 1 82 ? 3.148 -0.064 -10.362 1.00 76.75 82 LEU A O 1
ATOM 643 N N . LEU A 1 83 ? 2.406 -1.937 -11.348 1.00 79.94 83 LEU A N 1
ATOM 644 C CA . LEU A 1 83 ? 1.068 -1.957 -10.765 1.00 79.94 83 LEU A CA 1
ATOM 645 C C . LEU A 1 83 ? 0.684 -3.401 -10.427 1.00 79.94 83 LEU A C 1
ATOM 647 O O . LEU A 1 83 ? 0.873 -4.307 -11.242 1.00 79.94 83 LEU A O 1
ATOM 651 N N . ALA A 1 84 ? 0.132 -3.610 -9.237 1.00 80.56 84 ALA A N 1
ATOM 652 C CA . ALA A 1 84 ? -0.430 -4.885 -8.817 1.00 80.56 84 ALA A CA 1
ATOM 653 C C . ALA A 1 84 ? -1.698 -4.675 -7.989 1.00 80.56 84 ALA A C 1
ATOM 655 O O . ALA A 1 84 ? -1.785 -3.735 -7.195 1.00 80.56 84 ALA A O 1
ATOM 656 N N . VAL A 1 85 ? -2.661 -5.580 -8.151 1.00 83.44 85 VAL A N 1
ATOM 657 C CA . VAL A 1 85 ? -3.939 -5.556 -7.432 1.00 83.44 85 VAL A CA 1
ATOM 658 C C . VAL A 1 85 ? -4.147 -6.892 -6.733 1.00 83.44 85 VAL A C 1
ATOM 660 O O . VAL A 1 85 ? -3.961 -7.948 -7.329 1.00 83.44 85 VAL A O 1
ATOM 663 N N . GLN A 1 86 ? -4.552 -6.850 -5.470 1.00 85.31 86 GLN A N 1
ATOM 664 C CA . GLN A 1 86 ? -4.990 -8.015 -4.719 1.00 85.31 86 GLN A CA 1
ATOM 665 C C . GLN A 1 86 ? -6.447 -7.842 -4.300 1.00 85.31 86 GLN A C 1
ATOM 667 O O . GLN A 1 86 ? -6.788 -6.875 -3.623 1.00 85.31 86 GLN A O 1
ATOM 672 N N . VAL A 1 87 ? -7.295 -8.802 -4.655 1.00 86.50 87 VAL A N 1
ATOM 673 C CA . VAL A 1 87 ? -8.663 -8.911 -4.144 1.00 86.50 87 VAL A CA 1
ATOM 674 C C . VAL A 1 87 ? -8.684 -10.013 -3.096 1.00 86.50 87 VAL A C 1
ATOM 676 O O . VAL A 1 87 ? -8.389 -11.166 -3.399 1.00 86.50 87 VAL A O 1
ATOM 679 N N . THR A 1 88 ? -9.009 -9.651 -1.859 1.00 87.81 88 THR A N 1
ATOM 680 C CA . THR A 1 88 ? -9.116 -10.589 -0.740 1.00 87.81 88 THR A CA 1
ATOM 681 C C . THR A 1 88 ? -10.570 -10.715 -0.308 1.00 87.81 88 THR A C 1
ATOM 683 O O . THR A 1 88 ? -11.174 -9.723 0.097 1.00 87.81 88 THR A O 1
ATOM 686 N N . GLU A 1 89 ? -11.134 -11.915 -0.374 1.00 89.50 89 GLU A N 1
ATOM 687 C CA . GLU A 1 89 ? -12.444 -12.219 0.209 1.00 89.50 89 GLU A CA 1
ATOM 688 C C . GLU A 1 89 ? -12.318 -12.351 1.731 1.00 89.50 89 GLU A C 1
ATOM 690 O O . GLU A 1 89 ? -11.432 -13.046 2.232 1.00 89.50 89 GLU A O 1
ATOM 695 N N . LEU A 1 90 ? -13.201 -11.659 2.448 1.00 90.44 90 LEU A N 1
ATOM 696 C CA . LEU A 1 90 ? -13.352 -11.673 3.902 1.00 90.44 90 LEU A CA 1
ATOM 697 C C . LEU A 1 90 ? -14.654 -12.401 4.263 1.00 90.44 90 LEU A C 1
ATOM 699 O O . LEU A 1 90 ? -15.480 -12.666 3.389 1.00 90.44 90 LEU A O 1
ATOM 703 N N . ILE A 1 91 ? -14.880 -12.672 5.552 1.00 93.38 91 ILE A N 1
ATOM 704 C CA . ILE A 1 91 ? -16.094 -13.363 6.027 1.00 93.38 91 ILE A CA 1
ATOM 705 C C . ILE A 1 91 ? -17.379 -12.654 5.564 1.00 93.38 91 ILE A C 1
ATOM 707 O O . ILE A 1 91 ? -18.342 -13.307 5.166 1.00 93.38 91 ILE A O 1
ATOM 711 N N . ASP A 1 92 ? -17.398 -11.324 5.634 1.00 92.50 92 ASP A N 1
ATOM 712 C CA . ASP A 1 92 ? -18.569 -10.472 5.402 1.00 92.50 92 ASP A CA 1
ATOM 713 C C . ASP A 1 92 ? -18.322 -9.377 4.346 1.00 92.50 92 ASP A C 1
ATOM 715 O O . ASP A 1 92 ? -19.090 -8.419 4.244 1.00 92.50 92 ASP A O 1
ATOM 719 N N . GLY A 1 93 ? -17.272 -9.513 3.526 1.00 87.19 93 GLY A N 1
ATOM 720 C CA . GLY A 1 93 ? -16.957 -8.524 2.497 1.00 87.19 93 GLY A CA 1
ATOM 721 C C . GLY A 1 93 ? -15.734 -8.848 1.645 1.00 87.19 93 GLY A C 1
ATOM 722 O O . GLY A 1 93 ? -15.308 -9.993 1.515 1.00 87.19 93 GLY A O 1
ATOM 723 N N . SER A 1 94 ? -15.160 -7.824 1.018 1.00 84.00 94 SER A N 1
ATOM 724 C CA . SER A 1 94 ? -13.940 -7.956 0.218 1.00 84.00 94 SER A CA 1
ATOM 725 C C . SER A 1 94 ? -13.035 -6.747 0.412 1.00 84.00 94 SER A C 1
ATOM 727 O O . SER A 1 94 ? -13.506 -5.620 0.555 1.00 84.00 94 SER A O 1
ATOM 729 N N . PHE A 1 95 ? -11.729 -6.983 0.379 1.00 86.12 95 PHE A N 1
ATOM 730 C CA . PHE A 1 95 ? -10.696 -5.958 0.415 1.00 86.12 95 PHE A CA 1
ATOM 731 C C . PHE A 1 95 ? -9.979 -5.900 -0.935 1.00 86.12 95 PHE A C 1
ATOM 733 O O . PHE A 1 95 ? -9.581 -6.935 -1.466 1.00 86.12 95 PHE A O 1
ATOM 740 N N . VAL A 1 96 ? -9.778 -4.697 -1.475 1.00 84.88 96 VAL A N 1
ATOM 741 C CA . VAL A 1 96 ? -9.016 -4.481 -2.713 1.00 84.88 96 VAL A CA 1
ATOM 742 C C . VAL A 1 96 ? -7.751 -3.694 -2.381 1.00 84.88 96 VAL A C 1
ATOM 744 O O . VAL A 1 96 ? -7.804 -2.490 -2.140 1.00 84.88 96 VAL A O 1
ATOM 747 N N . GLY A 1 97 ? -6.613 -4.384 -2.352 1.00 84.75 97 GLY A N 1
ATOM 748 C CA . GLY A 1 97 ? -5.292 -3.793 -2.162 1.00 84.75 97 GLY A CA 1
ATOM 749 C C . GLY A 1 97 ? -4.649 -3.450 -3.500 1.00 84.75 97 GLY A C 1
ATOM 750 O O . GLY A 1 97 ? -4.604 -4.284 -4.398 1.00 84.75 97 GLY A O 1
ATOM 751 N N . CYS A 1 98 ? -4.126 -2.235 -3.635 1.00 82.69 98 CYS A N 1
ATOM 752 C CA . CYS A 1 98 ? -3.409 -1.786 -4.827 1.00 82.69 98 CYS A CA 1
ATOM 753 C C . CYS A 1 98 ? -1.996 -1.343 -4.445 1.00 82.69 98 CYS A C 1
ATOM 755 O O . CYS A 1 98 ? -1.826 -0.586 -3.487 1.00 82.69 98 CYS A O 1
ATOM 757 N N . THR A 1 99 ? -0.998 -1.789 -5.207 1.00 80.62 99 THR A N 1
ATOM 758 C CA . THR A 1 99 ? 0.391 -1.340 -5.083 1.00 80.62 99 THR A CA 1
ATOM 759 C C . THR A 1 99 ? 0.845 -0.780 -6.419 1.00 80.62 99 THR A C 1
ATOM 761 O O . THR A 1 99 ? 0.791 -1.473 -7.432 1.00 80.62 99 THR A O 1
ATOM 764 N N . MET A 1 100 ? 1.298 0.471 -6.413 1.00 78.00 100 MET A N 1
ATOM 765 C CA . MET A 1 100 ? 1.699 1.205 -7.608 1.00 78.00 100 MET A CA 1
ATOM 766 C C . MET A 1 100 ? 3.080 1.826 -7.403 1.00 78.00 100 MET A C 1
ATOM 768 O O . MET A 1 100 ? 3.364 2.408 -6.354 1.00 78.00 100 MET A O 1
ATOM 772 N N . ASN A 1 101 ? 3.942 1.719 -8.409 1.00 74.94 101 ASN A N 1
ATOM 773 C CA . ASN A 1 101 ? 5.195 2.448 -8.453 1.00 74.94 101 ASN A CA 1
ATOM 774 C C . ASN A 1 101 ? 4.905 3.935 -8.685 1.00 74.94 101 ASN A C 1
ATOM 776 O O . ASN A 1 101 ? 4.199 4.302 -9.619 1.00 74.94 101 ASN A O 1
ATOM 780 N N . HIS A 1 102 ? 5.495 4.802 -7.868 1.00 72.94 102 HIS A N 1
ATOM 781 C CA . HIS A 1 102 ? 5.212 6.237 -7.922 1.00 72.94 102 HIS A CA 1
ATOM 782 C C . HIS A 1 102 ? 5.662 6.913 -9.235 1.00 72.94 102 HIS A C 1
ATOM 784 O O . HIS A 1 102 ? 5.286 8.054 -9.493 1.00 72.94 102 HIS A O 1
ATOM 790 N N . ILE A 1 103 ? 6.456 6.224 -10.070 1.00 70.81 103 ILE A N 1
ATOM 791 C CA . ILE A 1 103 ? 6.856 6.697 -11.404 1.00 70.81 103 ILE A CA 1
ATOM 792 C C . ILE A 1 103 ? 5.692 6.744 -12.406 1.00 70.81 103 ILE A C 1
ATOM 794 O O . ILE A 1 103 ? 5.753 7.522 -13.353 1.00 70.81 103 ILE A O 1
ATOM 798 N N . ILE A 1 104 ? 4.648 5.928 -12.212 1.00 69.31 104 ILE A N 1
ATOM 799 C CA . ILE A 1 104 ? 3.512 5.833 -13.149 1.00 69.31 104 ILE A CA 1
ATOM 800 C C . ILE A 1 104 ? 2.268 6.598 -12.692 1.00 69.31 104 ILE A C 1
ATOM 802 O O . ILE A 1 104 ? 1.321 6.727 -13.463 1.00 69.31 104 ILE A O 1
ATOM 806 N N . GLY A 1 105 ? 2.258 7.114 -11.464 1.00 66.62 105 GLY A N 1
ATOM 807 C CA . GLY A 1 105 ? 1.135 7.883 -10.946 1.00 66.62 105 GLY A CA 1
ATOM 808 C C . GLY A 1 105 ? 1.306 8.280 -9.488 1.00 66.62 105 GLY A C 1
ATOM 809 O O . GLY A 1 105 ? 2.130 7.727 -8.756 1.00 66.62 105 GLY A O 1
ATOM 810 N N . ASP A 1 106 ? 0.506 9.252 -9.071 1.00 66.81 106 ASP A N 1
ATOM 811 C CA . ASP A 1 106 ? 0.282 9.619 -7.684 1.00 66.81 106 ASP A CA 1
ATOM 812 C C . ASP A 1 106 ? -1.139 9.220 -7.247 1.00 66.81 106 ASP A C 1
ATOM 814 O O . ASP A 1 106 ? -2.057 9.046 -8.050 1.00 66.81 106 ASP A O 1
ATOM 818 N N . GLY A 1 107 ? -1.319 8.991 -5.946 1.00 62.12 107 GLY A N 1
ATOM 819 C CA . GLY A 1 107 ? -2.635 8.682 -5.397 1.00 62.12 107 GLY A CA 1
ATOM 820 C C . GLY A 1 107 ? -3.500 9.939 -5.362 1.00 62.12 107 GLY A C 1
ATOM 821 O O . GLY A 1 107 ? -3.381 10.726 -4.427 1.00 62.12 107 GLY A O 1
ATOM 822 N N . TRP A 1 108 ? -4.378 10.123 -6.350 1.00 50.25 108 TRP A N 1
ATOM 823 C CA . TRP A 1 108 ? -5.337 11.232 -6.388 1.00 50.25 108 TRP A CA 1
ATOM 824 C C . TRP A 1 108 ? -6.763 10.758 -6.069 1.00 50.25 108 TRP A C 1
ATOM 826 O O . TRP A 1 108 ? -7.267 9.820 -6.686 1.00 50.25 108 TRP A O 1
ATOM 836 N N . GLY A 1 109 ? -7.443 11.407 -5.115 1.00 60.19 109 GLY A N 1
ATOM 837 C CA . GLY A 1 109 ? -8.841 11.118 -4.769 1.00 60.19 109 GLY A CA 1
ATOM 838 C C . GLY A 1 109 ? -9.188 11.374 -3.300 1.00 60.19 109 GLY A C 1
ATOM 839 O O . GLY A 1 109 ? -8.314 11.651 -2.484 1.00 60.19 109 GLY A O 1
ATOM 840 N N . LYS A 1 110 ? -10.483 11.283 -2.960 1.00 57.19 110 LYS A N 1
ATOM 841 C CA . LYS A 1 110 ? -10.980 11.381 -1.579 1.00 57.19 110 LYS A CA 1
ATOM 842 C C . LYS A 1 110 ? -11.153 9.968 -0.996 1.00 57.19 110 LYS A C 1
ATOM 844 O O . LYS A 1 110 ? -12.139 9.314 -1.343 1.00 57.19 110 LYS A O 1
ATOM 849 N N . PRO A 1 111 ? -10.223 9.469 -0.161 1.00 57.72 111 PRO A N 1
ATOM 850 C CA . PRO A 1 111 ? -10.353 8.142 0.428 1.00 57.72 111 PRO A CA 1
ATOM 851 C C . PRO A 1 111 ? -11.494 8.114 1.456 1.00 57.72 111 PRO A C 1
ATOM 853 O O . PRO A 1 111 ? -11.735 9.096 2.158 1.00 57.72 111 PRO A O 1
ATOM 856 N N . LEU A 1 112 ? -12.194 6.978 1.560 1.00 56.03 112 LEU A N 1
ATOM 857 C CA . LEU A 1 112 ? -13.121 6.724 2.673 1.00 56.03 112 LEU A CA 1
ATOM 858 C C . LEU A 1 112 ? -12.342 6.512 3.984 1.00 56.03 112 LEU A C 1
ATOM 860 O O . LEU A 1 112 ? -12.750 6.994 5.033 1.00 56.03 112 LEU A O 1
ATOM 864 N N . ALA A 1 113 ? -11.208 5.814 3.891 1.00 58.12 113 ALA A N 1
ATOM 865 C CA . ALA A 1 113 ? -10.196 5.666 4.927 1.00 58.12 113 ALA A CA 1
ATOM 866 C C . ALA A 1 113 ? -8.845 5.382 4.256 1.00 58.12 113 ALA A C 1
ATOM 868 O O . ALA A 1 113 ? -8.797 4.715 3.218 1.00 58.12 113 ALA A O 1
ATOM 869 N N . VAL A 1 114 ? -7.749 5.866 4.842 1.00 60.69 114 VAL A N 1
ATOM 870 C CA . VAL A 1 114 ? -6.396 5.568 4.360 1.00 60.69 114 VAL A CA 1
ATOM 871 C C . VAL A 1 114 ? -5.792 4.440 5.182 1.00 60.69 114 VAL A C 1
ATOM 873 O O . VAL A 1 114 ? -5.614 4.551 6.394 1.00 60.69 114 VAL A O 1
ATOM 876 N N . ARG A 1 115 ? -5.450 3.342 4.509 1.00 64.56 115 ARG A N 1
ATOM 877 C CA . ARG A 1 115 ? -4.680 2.232 5.073 1.00 64.56 115 ARG A CA 1
ATOM 878 C C . ARG A 1 115 ? -3.530 1.940 4.116 1.00 64.56 115 ARG A C 1
ATOM 880 O O . ARG A 1 115 ? -3.778 1.610 2.960 1.00 64.56 115 ARG A O 1
ATOM 887 N N . SER A 1 116 ? -2.288 2.085 4.571 1.00 64.06 116 SER A N 1
ATOM 888 C CA . SER A 1 116 ? -1.109 1.797 3.750 1.00 64.06 116 SER A CA 1
ATOM 889 C C . SER A 1 116 ? -0.429 0.490 4.178 1.00 64.06 116 SER A C 1
ATOM 891 O O . SER A 1 116 ? -0.266 0.208 5.372 1.00 64.06 116 SER A O 1
ATOM 893 N N . GLY A 1 117 ? -0.035 -0.317 3.189 1.00 60.56 117 GLY A N 1
ATOM 894 C CA . GLY A 1 117 ? 0.750 -1.540 3.392 1.00 60.56 117 GLY A CA 1
ATOM 895 C C . GLY A 1 117 ? 2.209 -1.264 3.780 1.00 60.56 117 GLY A C 1
ATOM 896 O O . GLY A 1 117 ? 2.605 -0.124 4.005 1.00 60.56 117 GLY A O 1
ATOM 897 N N . LEU A 1 118 ? 3.048 -2.303 3.848 1.00 62.38 118 LEU A N 1
ATOM 898 C CA . LEU A 1 118 ? 4.455 -2.164 4.273 1.00 62.38 118 LEU A CA 1
ATOM 899 C C . LEU A 1 118 ? 5.369 -1.536 3.215 1.00 62.38 118 LEU A C 1
ATOM 901 O O . LEU A 1 118 ? 6.486 -1.118 3.532 1.00 62.38 118 LEU A O 1
ATOM 905 N N . ALA A 1 119 ? 4.924 -1.477 1.959 1.00 58.28 119 ALA A N 1
ATOM 906 C CA . ALA A 1 119 ? 5.720 -0.935 0.870 1.00 58.28 119 ALA A CA 1
ATOM 907 C C . ALA A 1 119 ? 6.163 0.510 1.168 1.00 58.28 119 ALA A C 1
ATOM 909 O O . ALA A 1 119 ? 5.371 1.381 1.533 1.00 58.28 119 ALA A O 1
ATOM 910 N N . ASN A 1 120 ? 7.462 0.772 1.002 1.00 59.91 120 ASN A N 1
ATOM 911 C CA . ASN A 1 120 ? 8.082 2.076 1.226 1.00 59.91 120 ASN A CA 1
ATOM 912 C C . ASN A 1 120 ? 7.951 2.643 2.659 1.00 59.91 120 ASN A C 1
ATOM 914 O O . ASN A 1 120 ? 8.075 3.860 2.811 1.00 59.91 120 ASN A O 1
ATOM 918 N N . LYS A 1 121 ? 7.718 1.839 3.708 1.00 69.88 121 LYS A N 1
ATOM 919 C CA . LYS A 1 121 ? 7.788 2.303 5.110 1.00 69.88 121 LYS A CA 1
ATOM 920 C C . LYS A 1 121 ? 9.235 2.294 5.610 1.00 69.88 121 LYS A C 1
ATOM 922 O O . LYS A 1 121 ? 9.899 1.264 5.590 1.00 69.88 121 LYS A O 1
ATOM 927 N N . ARG A 1 122 ? 9.731 3.453 6.050 1.00 72.31 122 ARG A N 1
ATOM 928 C CA . ARG A 1 122 ? 11.063 3.626 6.654 1.00 72.31 122 ARG A CA 1
ATOM 929 C C . ARG A 1 122 ? 10.972 4.589 7.829 1.00 72.31 122 ARG A C 1
ATOM 931 O O . ARG A 1 122 ? 10.102 5.458 7.821 1.00 72.31 122 ARG A O 1
ATOM 938 N N . ASP A 1 123 ? 11.864 4.437 8.802 1.00 78.25 123 ASP A N 1
ATOM 939 C CA . ASP A 1 123 ? 11.945 5.344 9.948 1.00 78.25 123 ASP A CA 1
ATOM 940 C C . ASP A 1 123 ? 12.079 6.805 9.483 1.00 78.25 123 ASP A C 1
ATOM 942 O O . ASP A 1 123 ? 12.880 7.120 8.600 1.00 78.25 123 ASP A O 1
ATOM 946 N N . GLY A 1 124 ? 11.247 7.681 10.045 1.00 75.19 124 GLY A N 1
ATOM 947 C CA . GLY A 1 124 ? 11.167 9.099 9.694 1.00 75.19 124 GLY A CA 1
ATOM 948 C C . GLY A 1 124 ? 10.324 9.416 8.454 1.00 75.19 124 GLY A C 1
ATOM 949 O O . GLY A 1 124 ? 10.271 10.575 8.047 1.00 75.19 124 GLY A O 1
ATOM 950 N N . LYS A 1 125 ? 9.657 8.434 7.828 1.00 78.00 125 LYS A N 1
ATOM 951 C CA . LYS A 1 125 ? 8.733 8.717 6.720 1.00 78.00 125 LYS A CA 1
ATOM 952 C C . LYS A 1 125 ? 7.435 9.318 7.254 1.00 78.00 125 LYS A C 1
ATOM 954 O O . LYS A 1 125 ? 6.774 8.716 8.094 1.00 78.00 125 LYS A O 1
ATOM 959 N N . ILE A 1 126 ? 7.045 10.453 6.684 1.00 78.62 126 ILE A N 1
ATOM 960 C CA . ILE A 1 126 ? 5.742 11.085 6.888 1.00 78.62 126 ILE A CA 1
ATOM 961 C C . ILE A 1 126 ? 5.007 11.053 5.549 1.00 78.62 126 ILE A C 1
ATOM 963 O O . ILE A 1 126 ? 5.565 11.456 4.528 1.00 78.62 126 ILE A O 1
ATOM 967 N N . THR A 1 127 ? 3.776 10.554 5.552 1.00 72.06 127 THR A N 1
ATOM 968 C CA . THR A 1 127 ? 2.873 10.573 4.397 1.00 72.06 127 THR A CA 1
ATOM 969 C C . THR A 1 127 ? 1.633 11.364 4.778 1.00 72.06 127 THR A C 1
ATOM 971 O O . THR A 1 127 ? 1.101 11.177 5.869 1.00 72.06 127 THR A O 1
ATOM 974 N N . VAL A 1 128 ? 1.196 12.267 3.905 1.00 74.75 128 VAL A N 1
ATOM 975 C CA . VAL A 1 128 ? 0.036 13.130 4.146 1.00 74.75 128 VAL A CA 1
ATOM 976 C C . VAL A 1 128 ? -1.015 12.827 3.094 1.00 74.75 128 VAL A C 1
ATOM 978 O O . VAL A 1 128 ? -0.698 12.734 1.909 1.00 74.75 128 VAL A O 1
ATOM 981 N N . PHE A 1 129 ? -2.257 12.691 3.537 1.00 70.56 129 PHE A N 1
ATOM 982 C CA . PHE A 1 129 ? -3.409 12.405 2.702 1.00 70.56 129 PHE A CA 1
ATOM 983 C C . PHE A 1 129 ? -4.488 13.469 2.916 1.00 70.56 129 PHE A C 1
ATOM 985 O O . PHE A 1 129 ? -4.608 14.013 4.018 1.00 70.56 129 PHE A O 1
ATOM 992 N N . PRO A 1 130 ? -5.307 13.766 1.896 1.00 69.38 130 PRO A N 1
ATOM 993 C CA . PRO A 1 130 ? -6.539 14.514 2.102 1.00 69.38 130 PRO A CA 1
ATOM 994 C C . PRO A 1 130 ? -7.441 13.768 3.093 1.00 69.38 130 PRO A C 1
ATOM 996 O O . PRO A 1 130 ? -7.724 12.586 2.897 1.00 69.38 130 PRO A O 1
ATOM 999 N N . GLY A 1 131 ? -7.891 14.454 4.141 1.00 68.75 131 GLY A N 1
ATOM 1000 C CA . GLY A 1 131 ? -8.773 13.871 5.147 1.00 68.75 131 GLY A CA 1
ATOM 1001 C C . GLY A 1 131 ? -10.233 13.813 4.688 1.00 68.75 131 GLY A C 1
ATOM 1002 O O . GLY A 1 131 ? -10.646 14.436 3.704 1.00 68.75 131 GLY A O 1
ATOM 1003 N N . MET A 1 132 ? -11.061 13.073 5.429 1.00 69.62 132 MET A N 1
ATOM 1004 C CA . MET A 1 132 ? -12.472 12.846 5.079 1.00 69.62 132 MET A CA 1
ATOM 1005 C C . MET A 1 132 ? -13.303 14.144 4.993 1.00 69.62 132 MET A C 1
ATOM 1007 O O . MET A 1 132 ? -14.262 14.233 4.214 1.00 69.62 132 MET A O 1
ATOM 1011 N N . LYS A 1 133 ? -12.971 15.163 5.791 1.00 77.75 133 LYS A N 1
ATOM 1012 C CA . LYS A 1 133 ? -13.642 16.472 5.769 1.00 77.75 133 LYS A CA 1
ATOM 1013 C C . LYS A 1 133 ? -12.886 17.434 4.857 1.00 77.75 133 LYS A C 1
ATOM 1015 O O . LYS A 1 133 ? -11.660 17.402 4.788 1.00 77.75 133 LYS A O 1
ATOM 1020 N N . GLU A 1 134 ? -13.612 18.310 4.174 1.00 79.75 134 GLU A N 1
ATOM 1021 C CA . GLU A 1 134 ? -12.983 19.369 3.385 1.00 79.75 134 GLU A CA 1
ATOM 1022 C C . GLU A 1 134 ? -12.066 20.220 4.278 1.00 79.75 134 GLU A C 1
ATOM 1024 O O . GLU A 1 134 ? -12.437 20.578 5.396 1.00 79.75 134 GLU A O 1
ATOM 1029 N N . GLY A 1 135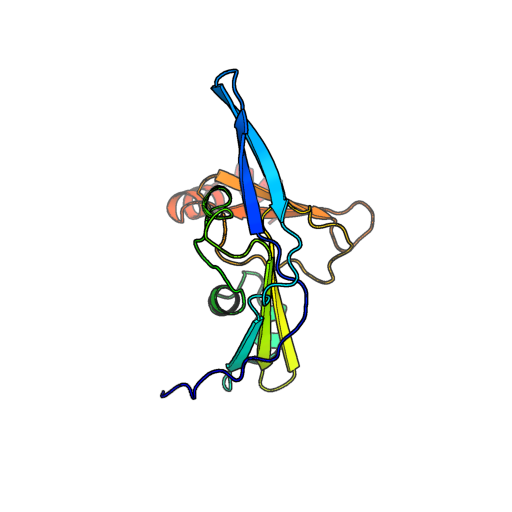 ? -10.839 20.464 3.814 1.00 81.12 135 GLY A N 1
ATOM 1030 C CA . GLY A 1 135 ? -9.805 21.161 4.582 1.00 81.12 135 GLY A CA 1
ATOM 1031 C C . GLY A 1 135 ? -9.109 20.330 5.670 1.00 81.12 135 GLY A C 1
ATOM 1032 O O . GLY A 1 135 ? -8.215 20.856 6.326 1.00 81.12 135 GLY A O 1
ATOM 1033 N N . SER A 1 136 ? -9.476 19.058 5.872 1.00 78.88 136 SER A N 1
ATOM 1034 C CA . SER A 1 136 ? -8.768 18.159 6.800 1.00 78.88 136 SER A CA 1
ATOM 1035 C C . SER A 1 136 ? -7.649 17.373 6.114 1.00 78.88 136 SER A C 1
ATOM 1037 O O . SER A 1 136 ? -7.659 17.196 4.894 1.00 78.88 136 SER A O 1
ATOM 1039 N N . VAL A 1 137 ? -6.691 16.896 6.909 1.00 76.19 137 VAL A N 1
ATOM 1040 C CA . VAL A 1 137 ? -5.564 16.068 6.465 1.00 76.19 137 VAL A CA 1
ATOM 1041 C C . VAL A 1 137 ? -5.403 14.872 7.395 1.00 76.19 137 VAL A C 1
ATOM 1043 O O . VAL A 1 137 ? -5.497 15.028 8.611 1.00 76.19 137 VAL A O 1
ATOM 1046 N N . ASP A 1 138 ? -5.130 13.706 6.820 1.00 74.19 138 ASP A N 1
ATOM 1047 C CA . ASP A 1 138 ? -4.698 12.520 7.557 1.00 74.19 138 ASP A CA 1
ATOM 1048 C C . ASP A 1 138 ? -3.178 12.388 7.407 1.00 74.19 138 ASP A C 1
ATOM 1050 O O . ASP A 1 138 ? -2.636 12.536 6.309 1.00 74.19 138 ASP A O 1
ATOM 1054 N N . ILE A 1 139 ? -2.469 12.135 8.507 1.00 76.19 139 ILE A N 1
ATOM 1055 C CA . ILE A 1 139 ? -1.006 12.021 8.517 1.00 76.19 139 ILE A CA 1
ATOM 1056 C C . ILE A 1 139 ? -0.626 10.630 9.0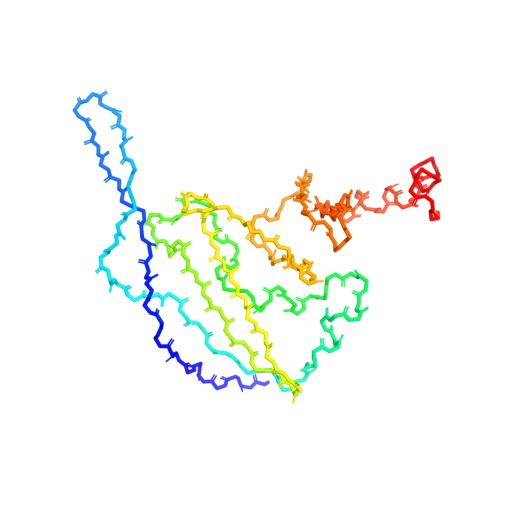10 1.00 76.19 139 ILE A C 1
ATOM 1058 O O . ILE A 1 139 ? -0.991 10.227 10.111 1.00 76.19 139 ILE A O 1
ATOM 1062 N N . GLU A 1 140 ? 0.160 9.917 8.210 1.00 78.31 140 GLU A N 1
ATOM 1063 C CA . GLU A 1 140 ? 0.791 8.667 8.606 1.00 78.31 140 GLU A CA 1
ATOM 1064 C C . GLU A 1 140 ? 2.287 8.884 8.838 1.00 78.31 140 GLU A C 1
ATOM 1066 O O . GLU A 1 140 ? 3.022 9.268 7.926 1.00 78.31 140 GLU A O 1
ATOM 1071 N N . VAL A 1 141 ? 2.750 8.593 10.054 1.00 79.00 141 VAL A N 1
ATOM 1072 C CA . VAL A 1 141 ? 4.165 8.679 10.431 1.00 79.00 141 VAL A CA 1
ATOM 1073 C C . VAL A 1 141 ? 4.703 7.275 10.706 1.00 79.00 141 VAL A C 1
ATOM 1075 O O . VAL A 1 141 ? 4.156 6.537 11.520 1.00 79.00 141 VAL A O 1
ATOM 1078 N N . CYS A 1 142 ? 5.792 6.901 10.037 1.00 78.56 142 CYS A N 1
ATOM 1079 C CA . CYS A 1 142 ? 6.522 5.658 10.280 1.00 78.56 142 CYS A CA 1
ATOM 1080 C C . CYS A 1 142 ? 7.763 5.950 11.128 1.00 78.56 142 CYS A C 1
ATOM 1082 O O . CYS A 1 142 ? 8.698 6.596 10.651 1.00 78.56 142 CYS A O 1
ATOM 1084 N N . LEU A 1 143 ? 7.797 5.445 12.359 1.00 81.44 143 LEU A N 1
ATOM 1085 C CA . LEU A 1 143 ? 8.945 5.558 13.261 1.00 81.44 143 LEU A CA 1
ATOM 1086 C C . LEU A 1 143 ? 9.308 4.200 13.851 1.00 81.44 143 LEU A C 1
ATOM 1088 O O . LEU A 1 143 ? 8.474 3.298 13.936 1.00 81.44 143 LEU A O 1
ATOM 1092 N N . LEU A 1 144 ? 10.556 4.074 14.297 1.00 82.62 144 LEU A N 1
ATOM 1093 C CA . LEU A 1 144 ? 10.965 2.955 15.143 1.00 82.62 144 LEU A CA 1
ATOM 1094 C C . LEU A 1 144 ? 10.151 2.925 16.452 1.00 82.62 144 LEU A C 1
ATOM 1096 O O . LEU A 1 144 ? 9.841 3.993 16.991 1.00 82.62 144 LEU A O 1
ATOM 1100 N N . PRO A 1 145 ? 9.862 1.733 17.013 1.00 82.25 145 PRO A N 1
ATOM 1101 C CA . PRO A 1 145 ? 9.098 1.604 18.256 1.00 82.25 145 PRO A CA 1
ATOM 1102 C C . PRO A 1 145 ? 9.651 2.464 19.397 1.00 82.25 145 PRO A C 1
ATOM 1104 O O . PRO A 1 145 ? 8.901 3.145 20.080 1.00 82.25 145 PRO A O 1
ATOM 1107 N N . GLU A 1 146 ? 10.974 2.516 19.549 1.00 86.94 146 GLU A N 1
ATOM 1108 C CA . GLU A 1 146 ? 11.652 3.315 20.579 1.00 86.94 146 GLU A CA 1
ATOM 1109 C C . GLU A 1 146 ?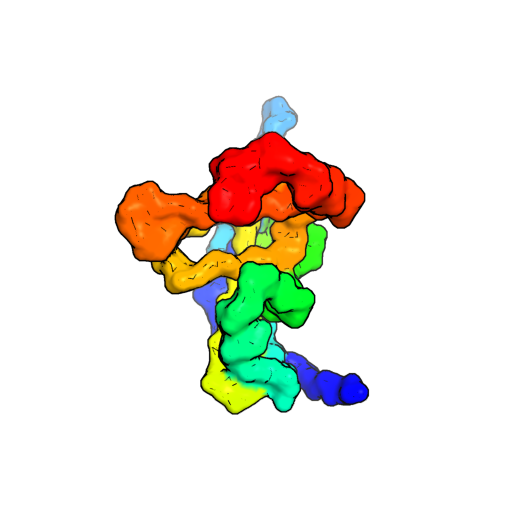 11.333 4.816 20.477 1.00 86.94 146 GLU A C 1
ATOM 1111 O O . GLU A 1 146 ? 11.163 5.487 21.493 1.00 86.94 146 GLU A O 1
ATOM 1116 N N . LYS A 1 147 ? 11.198 5.341 19.253 1.00 85.31 147 LYS A N 1
ATOM 1117 C CA . LYS A 1 147 ? 10.832 6.743 19.010 1.00 85.31 147 LYS A CA 1
ATOM 1118 C C . LYS A 1 147 ? 9.353 6.994 19.279 1.00 85.31 147 LYS A C 1
ATOM 1120 O O . LYS A 1 147 ? 9.025 8.042 19.822 1.00 85.31 147 LYS A O 1
ATOM 1125 N N . PHE A 1 148 ? 8.483 6.032 18.963 1.00 81.81 148 PHE A N 1
ATOM 1126 C CA . PHE A 1 148 ? 7.074 6.096 19.360 1.00 81.81 148 PHE A CA 1
ATOM 1127 C C . PHE A 1 148 ? 6.928 6.159 20.882 1.00 81.81 148 PHE A C 1
ATOM 1129 O O . PHE A 1 148 ? 6.245 7.047 21.380 1.00 81.81 148 PHE A O 1
ATOM 1136 N N . LEU A 1 149 ? 7.634 5.292 21.618 1.00 84.06 149 LEU A N 1
ATOM 1137 C CA . LEU A 1 149 ? 7.634 5.332 23.082 1.00 84.06 149 LEU A CA 1
ATOM 1138 C C . LEU A 1 149 ? 8.187 6.659 23.616 1.00 84.06 149 LEU A C 1
ATOM 1140 O O . LEU A 1 149 ? 7.664 7.194 24.590 1.00 84.06 149 LEU A O 1
ATOM 1144 N N . ALA A 1 150 ? 9.246 7.198 23.010 1.00 88.19 150 ALA A N 1
ATOM 1145 C CA . ALA A 1 150 ? 9.794 8.488 23.421 1.00 88.19 150 ALA A CA 1
ATOM 1146 C C . ALA A 1 150 ? 8.779 9.629 23.231 1.00 88.19 150 ALA A C 1
ATOM 1148 O O . ALA A 1 150 ? 8.632 10.451 24.129 1.00 88.19 150 ALA A O 1
ATOM 1149 N N . MET A 1 151 ? 8.053 9.643 22.108 1.00 84.50 151 MET A N 1
ATOM 1150 C CA . MET A 1 151 ? 7.007 10.634 21.829 1.00 84.50 151 MET A CA 1
ATOM 1151 C C . MET A 1 151 ? 5.808 10.506 22.771 1.00 84.50 151 MET A C 1
ATOM 1153 O O . MET A 1 151 ? 5.314 11.514 23.259 1.00 84.50 151 MET A O 1
ATOM 1157 N N . GLU A 1 152 ? 5.358 9.284 23.061 1.00 84.50 152 GLU A N 1
ATOM 1158 C CA . GLU A 1 152 ? 4.244 9.037 23.989 1.00 84.50 152 GLU A CA 1
ATOM 1159 C C . GLU A 1 152 ? 4.564 9.512 25.417 1.00 84.50 152 GLU A C 1
ATOM 1161 O O . GLU A 1 152 ? 3.694 9.995 26.138 1.00 84.50 152 GLU A O 1
ATOM 1166 N N . ASN A 1 153 ? 5.833 9.419 25.822 1.00 88.25 153 ASN A N 1
ATOM 1167 C CA . ASN A 1 153 ? 6.295 9.892 27.126 1.00 88.25 153 ASN A CA 1
ATOM 1168 C C . ASN A 1 153 ? 6.609 11.401 27.163 1.00 88.25 153 ASN A C 1
ATOM 1170 O O . ASN A 1 153 ? 6.882 11.941 28.242 1.00 88.25 153 ASN A O 1
ATOM 1174 N N . ASP A 1 154 ? 6.575 12.093 26.021 1.00 91.12 154 ASP A N 1
ATOM 1175 C CA . ASP A 1 154 ? 6.820 13.529 25.930 1.00 91.12 154 ASP A CA 1
ATOM 1176 C C . ASP A 1 154 ? 5.534 14.317 26.231 1.00 91.12 154 ASP A C 1
ATOM 1178 O O . ASP A 1 154 ? 4.585 14.370 25.449 1.00 91.12 154 ASP A O 1
ATOM 1182 N N . LYS A 1 155 ? 5.507 14.963 27.400 1.00 89.69 155 LYS A N 1
ATOM 1183 C CA . LYS A 1 155 ? 4.338 15.715 27.874 1.00 89.69 155 LYS A CA 1
ATOM 1184 C C . LYS A 1 155 ? 4.029 16.949 27.033 1.00 89.69 155 LYS A C 1
ATOM 1186 O O . LYS A 1 155 ? 2.858 17.292 26.908 1.00 89.69 155 LYS A O 1
ATOM 1191 N N . GLU A 1 156 ? 5.048 17.633 26.518 1.00 91.88 156 GLU A N 1
ATOM 1192 C CA . GLU A 1 156 ? 4.855 18.821 25.682 1.00 91.88 156 GLU A CA 1
ATOM 1193 C C . GLU A 1 156 ? 4.227 18.406 24.350 1.00 91.88 156 GLU A C 1
ATOM 1195 O O . GLU A 1 156 ? 3.244 19.003 23.903 1.00 91.88 156 GLU A O 1
ATOM 1200 N N . PHE A 1 157 ? 4.726 17.308 23.776 1.00 83.31 157 PHE A N 1
ATOM 1201 C CA . PHE A 1 157 ? 4.170 16.722 22.565 1.00 83.31 157 PHE A CA 1
ATOM 1202 C C . PHE A 1 157 ? 2.715 16.274 22.754 1.00 83.31 157 PHE A C 1
ATOM 1204 O O . PHE A 1 157 ? 1.852 16.709 21.990 1.00 83.31 157 PHE A O 1
ATOM 1211 N N . MET A 1 158 ? 2.411 15.479 23.785 1.00 85.62 158 MET A N 1
ATOM 1212 C CA . MET A 1 158 ? 1.046 14.991 24.038 1.00 85.62 158 MET A CA 1
ATOM 1213 C C . MET A 1 158 ? 0.049 16.142 24.264 1.00 85.62 158 MET A C 1
ATOM 1215 O O . MET A 1 158 ? -1.032 16.156 23.675 1.00 85.62 158 MET A O 1
ATOM 1219 N N . GLN A 1 159 ? 0.456 17.189 24.995 1.00 87.44 159 GLN A N 1
ATOM 1220 C CA . GLN A 1 159 ? -0.350 18.406 25.156 1.00 87.44 159 GLN A CA 1
ATOM 1221 C C . GLN A 1 159 ? -0.627 19.117 23.825 1.00 87.44 159 GLN A C 1
ATOM 1223 O O . GLN A 1 159 ? -1.728 19.630 23.625 1.00 87.44 159 GLN A O 1
ATOM 1228 N N . SER A 1 160 ? 0.347 19.145 22.910 1.00 77.94 160 SER A N 1
ATOM 1229 C CA . SER A 1 160 ? 0.207 19.816 21.612 1.00 77.94 160 SER A CA 1
ATOM 1230 C C . SER A 1 160 ? -0.778 19.124 20.662 1.00 77.94 160 SER A C 1
ATOM 1232 O O . SER A 1 160 ? -1.436 19.802 19.873 1.00 77.94 160 SER A O 1
ATOM 1234 N N . ILE A 1 161 ? -0.918 17.797 20.759 1.00 76.81 161 ILE A N 1
ATOM 1235 C CA . ILE A 1 161 ? -1.861 17.012 19.944 1.00 76.81 161 ILE A CA 1
ATOM 1236 C C . ILE A 1 161 ? -3.236 16.841 20.607 1.00 76.81 161 ILE A C 1
ATOM 1238 O O . ILE A 1 161 ? -4.131 16.247 20.009 1.00 76.81 161 ILE A O 1
ATOM 1242 N N . GLY A 1 162 ? -3.431 17.408 21.804 1.00 65.12 162 GLY A N 1
ATOM 1243 C CA . GLY A 1 162 ? -4.725 17.460 22.486 1.00 65.12 162 GLY A CA 1
ATOM 1244 C C . GLY A 1 162 ? -5.229 16.108 22.999 1.00 65.12 162 GLY A C 1
ATOM 1245 O O . GLY A 1 162 ? -6.445 15.925 23.077 1.00 65.12 162 GLY A O 1
ATOM 1246 N N . ILE A 1 163 ? -4.312 15.185 23.318 1.00 51.50 163 ILE A N 1
ATOM 1247 C CA . ILE A 1 163 ? -4.590 13.858 23.894 1.00 51.50 163 ILE A CA 1
ATOM 1248 C C . ILE A 1 163 ? -4.058 13.801 25.327 1.00 51.50 163 ILE A C 1
ATOM 1250 O O . ILE A 1 163 ? -2.909 14.244 25.550 1.00 51.50 163 ILE A O 1
#

Secondary structure (DSSP, 8-state):
--PPPP-----S---EEEEEE-TTS-EEEEEE---PPPEEEEEE-TT--SHHHHS-SSPPGGGGGGSSSTT--GGGGGTS-SEEEEEEE-SSSEEEEEEE-TTT----S--SS----STT--TTEEEEEE-SSTT-EEEEEE--HHHHHHHHT-HHHHHHHT-

InterPro domains:
  IPR023213 Chloramphenicol acetyltransferase-like domain superfamily [G3DSA:3.30.559.10] (14-133)
  IPR051283 Secondary metabolite acyltransferase [PTHR31896] (20-107)

Sequence (163 aa):
MYFGPPKVIILDPSLHLGVIENDDNTSSFFVDCNNAEAHFIHSVVDNVTVNDILDPVYVPHIVNFLFPLNGVLNHEGVSKPLLAVQVTELIDGSFVGCTMNHIIGDGWGKPLAVRSGLANKRDGKITVFPGMKEGSVDIEVCLLPEKFLAMENDKEFMQSIGI

Radius of gyration: 19.18 Å; chains: 1; bounding box: 45×46×55 Å

pLDDT: mean 73.91, std 15.12, range [23.77, 93.38]

Foldseek 3Di:
DDFDDWDFDWDDDWWAWDWDQDPVRDIDIDIDGPRPTAAETEEEDEPDDPCNQVVDPDGDPVVQVQAPPAPDALVCRNPDTQKYWYWYHYNHGIDIHIHHRPVVHDDDDQDPDDDDHNHPADAQDKDWDDHNDVVDIDIDHHHDPVVVVVQVPDPVNCVVVPD

Organism: Camellia sinensis var. sinensis (NCBI:txid542762)